Protein AF-A0A429M6N4-F1 (afdb_monomer)

pLDDT: mean 96.57, std 2.67, range [82.25, 98.44]

Nearest PDB structures (foldseek):
  7p64-assembly1_K  TM=9.918E-01  e=1.244E-08  Escherichia coli BL21(DE3)
  7nyu-assembly1_K  TM=9.562E-01  e=4.570E-07  Escherichia coli B
  8qby-assembly1_K  TM=9.616E-01  e=2.330E-05  Paracoccus denitrificans PD1222
  8e9i-assembly1_K  TM=9.642E-01  e=3.686E-05  Mycolicibacterium smegmatis MC2 155
  7v2c-assembly1_k  TM=9.274E-01  e=2.266E-02  Sus scrofa

InterPro domains:
  IPR001133 NADH-ubiquinone oxidoreductase chain 4L/K [MF_01456] (1-83)
  IPR001133 NADH-ubiquinone oxidoreductase chain 4L/K [PTHR11434] (1-79)
  IPR039428 NADH-ubiquinone oxidoreductase chain 4L/Mnh complex subunit C1-like [PF00420] (1-82)

Sequence (83 aa):
GFYGVMVRRNLLFMLMSLEIMMNAAALAFVLAGSVWAQPDGQVMFILILTLAAAEACIGLAIVLQFYHRFHHLDVDAASEMRG

Organism: Acinetobacter baumannii (NCBI:txid470)

Foldseek 3Di:
DVVQLVPDQFLVSNLVVVVVVLVVVLVVLLVVCVVVVHCVSVVVSVVSVVVNVVCVVVSVVVQVVVCVVPVGRGNVVVVPDDD

Secondary structure (DSSP, 8-state):
-HHHHHH--BHHHHHHHHHHHHHHHHHHHHHHHHHTT-THHHHHHHHHHHHHHHHHHHHHHHHHHHHHHHSS-BGGGG-----

Structure (mmCIF, N/CA/C/O backbone):
data_AF-A0A429M6N4-F1
#
_entry.id   AF-A0A429M6N4-F1
#
loop_
_atom_site.group_PDB
_atom_site.id
_atom_site.type_symbol
_atom_site.label_atom_id
_atom_site.label_alt_id
_atom_site.label_comp_id
_atom_site.label_asym_id
_atom_site.label_entity_id
_atom_site.label_seq_id
_atom_site.pdbx_PDB_ins_code
_atom_site.Cartn_x
_atom_site.Cartn_y
_atom_site.Cartn_z
_atom_site.occupancy
_atom_site.B_iso_or_equiv
_atom_site.auth_seq_id
_atom_site.auth_comp_id
_atom_site.auth_asym_id
_atom_site.auth_atom_id
_atom_site.pdbx_PDB_model_num
ATOM 1 N N . GLY A 1 1 ? 6.542 1.387 4.057 1.00 92.88 1 GLY A N 1
ATOM 2 C CA . GLY A 1 1 ? 5.420 0.437 4.041 1.00 92.88 1 GLY A CA 1
ATOM 3 C C . GLY A 1 1 ? 5.508 -0.537 5.196 1.00 92.88 1 GLY A C 1
ATOM 4 O O . GLY A 1 1 ? 4.897 -0.273 6.216 1.00 92.88 1 GLY A O 1
ATOM 5 N N . PHE A 1 2 ? 6.335 -1.582 5.100 1.00 96.81 2 PHE A N 1
ATOM 6 C CA . PHE A 1 2 ? 6.384 -2.687 6.075 1.00 96.81 2 PHE A CA 1
ATOM 7 C C . PHE A 1 2 ? 6.457 -2.266 7.553 1.00 96.81 2 PHE A C 1
ATOM 9 O O . PHE A 1 2 ? 5.622 -2.668 8.354 1.00 96.81 2 PHE A O 1
ATOM 16 N N . TYR A 1 3 ? 7.388 -1.376 7.907 1.00 97.62 3 TYR A N 1
ATOM 17 C CA . TYR A 1 3 ? 7.472 -0.839 9.271 1.00 97.62 3 TYR A CA 1
ATOM 18 C C . TYR A 1 3 ? 6.166 -0.163 9.732 1.00 97.62 3 TYR A C 1
ATOM 20 O O . TYR A 1 3 ? 5.754 -0.303 10.878 1.00 97.62 3 TYR A O 1
ATOM 28 N N . GLY A 1 4 ? 5.481 0.534 8.823 1.00 96.06 4 GLY A N 1
ATOM 29 C CA . GLY A 1 4 ? 4.174 1.132 9.083 1.00 96.06 4 GLY A CA 1
ATOM 30 C C . GLY A 1 4 ? 3.101 0.083 9.371 1.00 96.06 4 GLY A C 1
ATOM 31 O O . GLY A 1 4 ? 2.351 0.262 10.321 1.00 96.06 4 GLY A O 1
ATOM 32 N N . VAL A 1 5 ? 3.084 -1.033 8.636 1.00 97.31 5 VAL A N 1
ATOM 33 C CA . VAL A 1 5 ? 2.175 -2.160 8.917 1.00 97.31 5 VAL A CA 1
ATOM 34 C C . VAL A 1 5 ? 2.410 -2.717 10.323 1.00 97.31 5 VAL A C 1
ATOM 36 O O . VAL A 1 5 ? 1.454 -2.982 11.036 1.00 97.31 5 VAL A O 1
ATOM 39 N N . MET A 1 6 ? 3.668 -2.846 10.755 1.00 97.12 6 MET A N 1
ATOM 40 C CA . MET A 1 6 ? 3.984 -3.414 12.073 1.00 97.12 6 MET A CA 1
ATOM 41 C C . MET A 1 6 ? 3.692 -2.476 13.251 1.00 97.12 6 MET A C 1
ATOM 43 O O . MET A 1 6 ? 3.401 -2.942 14.348 1.00 97.12 6 MET A O 1
ATOM 47 N N . VAL A 1 7 ? 3.833 -1.161 13.061 1.00 96.62 7 VAL A N 1
ATOM 48 C CA . VAL A 1 7 ? 3.777 -0.184 14.165 1.00 96.62 7 VAL A CA 1
ATOM 49 C C . VAL A 1 7 ? 2.416 0.495 14.284 1.00 96.62 7 VAL A C 1
ATOM 51 O O . VAL A 1 7 ? 2.039 0.960 15.362 1.00 96.62 7 VAL A O 1
ATOM 54 N N . ARG A 1 8 ? 1.662 0.603 13.189 1.00 97.25 8 ARG A N 1
ATOM 55 C CA . ARG A 1 8 ? 0.369 1.286 13.200 1.00 97.25 8 ARG A CA 1
ATOM 56 C C . ARG A 1 8 ? -0.708 0.336 13.706 1.00 97.25 8 ARG A C 1
ATOM 58 O O . ARG A 1 8 ? -0.954 -0.697 13.112 1.00 97.25 8 ARG A O 1
ATOM 65 N N . ARG A 1 9 ? -1.411 0.752 14.756 1.00 95.75 9 ARG A N 1
ATOM 66 C CA . ARG A 1 9 ? -2.616 0.063 15.246 1.00 95.75 9 ARG A CA 1
ATOM 67 C C . ARG A 1 9 ? -3.883 0.463 14.505 1.00 95.75 9 ARG A C 1
ATOM 69 O O . ARG A 1 9 ? -4.845 -0.291 14.447 1.00 95.75 9 ARG A O 1
ATOM 76 N N . ASN A 1 10 ? -3.881 1.663 13.926 1.00 97.12 10 ASN A N 1
ATOM 77 C CA . ASN A 1 10 ? -5.014 2.143 13.156 1.00 97.12 10 ASN A CA 1
ATOM 78 C C . ASN A 1 10 ? -5.071 1.425 11.797 1.00 97.12 10 ASN A C 1
ATOM 80 O O . ASN A 1 10 ? -4.154 1.567 10.984 1.00 97.12 10 ASN A O 1
ATOM 84 N N . LEU A 1 11 ? -6.162 0.697 11.557 1.00 96.69 11 LEU A N 1
ATOM 85 C CA . LEU A 1 11 ? -6.396 -0.127 10.372 1.00 96.69 11 LEU A CA 1
ATOM 86 C C . LEU A 1 11 ? -6.247 0.654 9.060 1.00 96.69 11 LEU A C 1
ATOM 88 O O . LEU A 1 11 ? -5.630 0.161 8.120 1.00 96.69 11 LEU A O 1
ATOM 92 N N . LEU A 1 12 ? -6.715 1.904 9.008 1.00 96.88 12 LEU A N 1
ATOM 93 C CA . LEU A 1 12 ? -6.583 2.743 7.814 1.00 96.88 12 LEU A CA 1
ATOM 94 C C . LEU A 1 12 ? -5.113 3.076 7.520 1.00 96.88 12 LEU A C 1
ATOM 96 O O . LEU A 1 12 ? -4.682 3.052 6.369 1.00 96.88 12 LEU A O 1
ATOM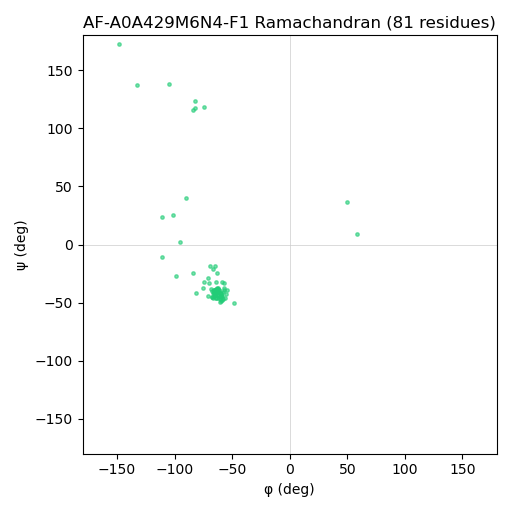 100 N N . PHE A 1 13 ? -4.312 3.336 8.556 1.00 97.56 13 PHE A N 1
ATOM 101 C CA . PHE A 1 13 ? -2.877 3.575 8.386 1.00 97.56 13 PHE A CA 1
ATOM 102 C C . PHE A 1 13 ? -2.106 2.308 8.001 1.00 97.56 13 PHE A C 1
ATOM 104 O O . PHE A 1 13 ? -1.084 2.409 7.315 1.00 97.56 13 PHE A O 1
ATOM 111 N N . MET A 1 14 ? -2.576 1.129 8.416 1.00 97.56 14 MET A N 1
ATOM 112 C CA . MET A 1 14 ? -2.031 -0.142 7.937 1.00 97.56 14 MET A CA 1
ATOM 113 C C . MET A 1 14 ? -2.318 -0.343 6.446 1.00 97.56 14 MET A C 1
ATOM 115 O O . MET A 1 14 ? -1.376 -0.622 5.711 1.00 97.56 14 MET A O 1
ATOM 119 N N . LEU A 1 15 ? -3.549 -0.091 5.978 1.00 97.38 15 LEU A N 1
ATOM 120 C CA . LEU A 1 15 ? -3.877 -0.137 4.544 1.00 97.38 15 LEU A CA 1
ATOM 121 C C . LEU A 1 15 ? -3.019 0.838 3.731 1.00 97.38 15 LEU A C 1
ATOM 123 O O . LEU A 1 15 ? -2.381 0.437 2.767 1.00 97.38 15 LEU A O 1
ATOM 127 N N . MET A 1 16 ? -2.876 2.094 4.170 1.00 97.69 16 MET A N 1
ATOM 128 C CA . MET A 1 16 ? -1.967 3.036 3.495 1.00 97.69 16 MET A CA 1
ATOM 129 C C . MET A 1 16 ? -0.514 2.542 3.467 1.00 97.69 16 MET A C 1
ATOM 131 O O . MET A 1 16 ? 0.235 2.822 2.534 1.00 97.69 16 MET A O 1
ATOM 135 N N . SER A 1 17 ? -0.089 1.806 4.495 1.00 97.94 17 SER A N 1
ATOM 136 C CA . SER A 1 17 ? 1.252 1.230 4.533 1.00 97.94 17 SER A CA 1
ATOM 137 C C . SER A 1 17 ? 1.424 0.089 3.528 1.00 97.94 17 SER A C 1
ATOM 139 O O . SER A 1 17 ? 2.526 -0.028 2.983 1.00 97.94 17 SER A O 1
ATOM 141 N N . LEU A 1 18 ? 0.372 -0.694 3.261 1.00 97.38 18 LEU A N 1
ATOM 142 C CA . LEU A 1 18 ? 0.333 -1.716 2.208 1.00 97.38 18 LEU A CA 1
ATOM 143 C C . LEU A 1 18 ? 0.382 -1.080 0.814 1.00 97.38 18 LEU A C 1
ATOM 145 O O . LEU A 1 18 ? 1.248 -1.451 0.023 1.00 97.38 18 LEU A O 1
ATOM 149 N N . GLU A 1 19 ? -0.401 -0.027 0.567 1.00 97.44 19 GLU A N 1
ATOM 150 C CA . GLU A 1 19 ? -0.361 0.732 -0.695 1.00 97.44 19 GLU A CA 1
ATOM 151 C C . GLU A 1 19 ? 1.051 1.249 -1.015 1.00 97.44 19 GLU A C 1
ATOM 153 O O . GLU A 1 19 ? 1.552 1.125 -2.134 1.00 97.44 19 GLU A O 1
ATOM 158 N N . ILE A 1 20 ? 1.764 1.761 -0.003 1.00 97.88 20 ILE A N 1
ATOM 159 C CA . ILE A 1 20 ? 3.161 2.193 -0.158 1.00 97.88 20 ILE A CA 1
ATOM 160 C C . ILE A 1 20 ? 4.076 1.011 -0.527 1.00 97.88 20 ILE A C 1
ATOM 162 O O . ILE A 1 20 ? 5.017 1.191 -1.301 1.00 97.88 20 ILE A O 1
ATOM 166 N N . MET A 1 21 ? 3.851 -0.186 0.028 1.00 97.81 21 MET A N 1
ATOM 167 C CA . MET A 1 21 ? 4.645 -1.376 -0.316 1.00 97.81 21 MET A CA 1
ATOM 168 C C . MET A 1 21 ? 4.399 -1.815 -1.755 1.00 97.81 21 MET A C 1
ATOM 170 O O . MET A 1 21 ? 5.362 -2.074 -2.476 1.00 97.81 21 MET A O 1
ATOM 174 N N . MET A 1 22 ? 3.138 -1.865 -2.182 1.00 97.62 22 MET A N 1
ATOM 175 C CA . MET A 1 22 ? 2.782 -2.245 -3.546 1.00 97.62 22 MET A CA 1
ATOM 176 C C . MET A 1 22 ? 3.285 -1.242 -4.572 1.00 97.62 22 MET A C 1
ATOM 178 O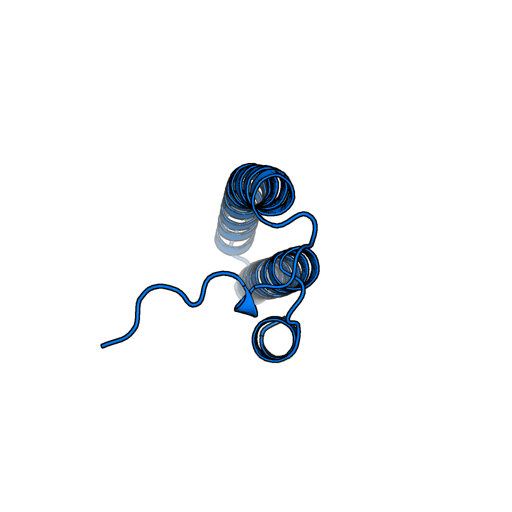 O . MET A 1 22 ? 3.853 -1.652 -5.580 1.00 97.62 22 MET A O 1
ATOM 182 N N . ASN A 1 23 ? 3.199 0.058 -4.291 1.00 97.12 23 ASN A N 1
ATOM 183 C CA . ASN A 1 23 ? 3.754 1.074 -5.181 1.00 97.12 23 ASN A CA 1
ATOM 184 C C . ASN A 1 23 ? 5.290 0.973 -5.276 1.00 97.12 23 ASN A C 1
ATOM 186 O O . ASN A 1 23 ? 5.857 1.047 -6.364 1.00 97.12 23 ASN A O 1
ATOM 190 N N . ALA A 1 24 ? 5.978 0.692 -4.163 1.00 98.12 24 ALA A N 1
ATOM 191 C CA . ALA A 1 24 ? 7.420 0.437 -4.184 1.00 98.12 24 ALA A CA 1
ATOM 192 C C . ALA A 1 24 ? 7.787 -0.804 -5.022 1.00 9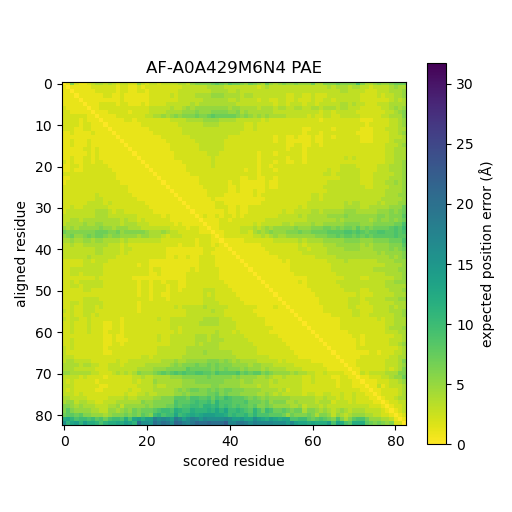8.12 24 ALA A C 1
ATOM 194 O O . ALA A 1 24 ? 8.750 -0.763 -5.790 1.00 98.12 24 ALA A O 1
ATOM 195 N N . ALA A 1 25 ? 7.011 -1.889 -4.922 1.00 98.00 25 ALA A N 1
ATOM 196 C CA . ALA A 1 25 ? 7.192 -3.074 -5.759 1.00 98.00 25 ALA A CA 1
ATOM 197 C C . ALA A 1 25 ? 6.929 -2.767 -7.244 1.00 98.00 25 ALA A C 1
ATOM 199 O O . ALA A 1 25 ? 7.719 -3.158 -8.102 1.00 98.00 25 ALA A O 1
ATOM 200 N N . ALA A 1 26 ? 5.871 -2.012 -7.548 1.00 98.06 26 ALA A N 1
ATOM 201 C CA . ALA A 1 26 ? 5.537 -1.590 -8.904 1.00 98.06 26 ALA A CA 1
ATOM 202 C C . ALA A 1 26 ? 6.672 -0.756 -9.526 1.00 98.06 26 ALA A C 1
ATOM 204 O O . ALA A 1 26 ? 7.093 -1.020 -10.653 1.00 98.06 26 ALA A O 1
ATOM 205 N N . LEU A 1 27 ? 7.234 0.188 -8.764 1.00 98.06 27 LEU A N 1
ATOM 206 C CA . LEU A 1 27 ? 8.397 0.970 -9.178 1.00 98.06 27 LEU A CA 1
ATOM 207 C C . LEU A 1 27 ? 9.616 0.079 -9.457 1.00 98.06 27 LEU A C 1
ATOM 209 O O . LEU A 1 27 ? 10.308 0.288 -10.451 1.00 98.06 27 LEU A O 1
ATOM 213 N N . ALA A 1 28 ? 9.871 -0.932 -8.622 1.00 98.25 28 ALA A N 1
ATOM 214 C CA . ALA A 1 28 ? 10.970 -1.869 -8.840 1.00 98.25 28 ALA A CA 1
ATOM 215 C C . ALA A 1 28 ? 10.816 -2.650 -10.159 1.00 98.25 28 ALA A C 1
ATOM 217 O O . ALA A 1 28 ? 11.801 -2.823 -10.877 1.00 98.25 28 ALA A O 1
ATOM 218 N N . PHE A 1 29 ? 9.595 -3.058 -10.526 1.00 98.31 29 PHE A N 1
ATOM 219 C CA . PHE A 1 29 ? 9.331 -3.700 -11.818 1.00 98.31 29 PHE A CA 1
ATOM 220 C C . PHE A 1 29 ? 9.550 -2.763 -13.004 1.00 98.31 29 PHE A C 1
ATOM 222 O O . PHE A 1 29 ? 10.164 -3.171 -13.990 1.00 98.31 29 PHE A O 1
ATOM 229 N N . VAL A 1 30 ? 9.116 -1.504 -12.905 1.00 98.00 30 VAL A N 1
ATOM 230 C CA . VAL A 1 30 ? 9.385 -0.495 -13.943 1.00 98.00 30 VAL A CA 1
ATOM 231 C C . VAL A 1 30 ? 10.888 -0.278 -14.111 1.00 98.00 30 VAL A C 1
ATOM 233 O O . VAL A 1 30 ? 11.386 -0.272 -15.238 1.00 98.00 30 VAL A O 1
ATOM 236 N N . LEU A 1 31 ? 11.626 -0.156 -13.005 1.00 98.25 31 LEU A N 1
ATOM 237 C CA . LEU A 1 31 ? 13.080 -0.001 -13.028 1.00 98.25 31 LEU A CA 1
ATOM 238 C C . LEU A 1 31 ? 13.760 -1.224 -13.653 1.00 98.25 31 LEU A C 1
ATOM 240 O O . LEU A 1 31 ? 14.593 -1.061 -14.543 1.00 98.25 31 LEU A O 1
ATOM 244 N N . ALA A 1 32 ? 13.369 -2.440 -13.268 1.00 98.00 32 ALA A N 1
ATOM 245 C CA . ALA A 1 32 ? 13.880 -3.662 -13.882 1.00 98.00 32 ALA A CA 1
ATOM 246 C C . ALA A 1 32 ? 13.584 -3.698 -15.392 1.00 98.00 32 ALA A C 1
ATOM 248 O O . ALA A 1 32 ? 14.497 -3.898 -16.189 1.00 98.00 32 ALA A O 1
ATOM 249 N N . GLY A 1 33 ? 12.349 -3.408 -15.810 1.00 97.69 33 GLY A N 1
ATOM 250 C CA . GLY A 1 33 ? 11.992 -3.320 -17.228 1.00 97.69 33 GLY A CA 1
ATOM 251 C C . GLY A 1 33 ? 12.841 -2.297 -17.985 1.00 97.69 33 GLY A C 1
ATOM 252 O O . GLY A 1 33 ? 13.284 -2.572 -19.097 1.00 97.69 33 GLY A O 1
ATOM 253 N N . SER A 1 34 ? 13.146 -1.155 -17.361 1.00 97.12 34 SER A N 1
ATOM 254 C CA . SER A 1 34 ? 13.988 -0.118 -17.966 1.00 97.12 34 SER A CA 1
ATOM 255 C C . SER A 1 34 ? 15.448 -0.553 -18.154 1.00 97.12 34 SER A C 1
ATOM 257 O O . SER A 1 34 ? 16.018 -0.298 -19.211 1.00 97.12 34 SER A O 1
ATOM 259 N N . VAL A 1 35 ? 16.034 -1.267 -17.183 1.00 98.00 35 VAL A N 1
ATOM 260 C CA . VAL A 1 35 ? 17.423 -1.764 -17.247 1.00 98.00 35 VAL A CA 1
ATOM 261 C C . VAL A 1 35 ? 17.598 -2.803 -18.353 1.00 98.00 35 VAL A C 1
ATOM 263 O O . VAL A 1 35 ? 18.614 -2.805 -19.043 1.00 98.00 35 VAL A O 1
ATOM 266 N N . TRP A 1 36 ? 16.606 -3.672 -18.539 1.00 96.94 36 TRP A N 1
ATOM 267 C CA . TRP A 1 36 ? 16.646 -4.750 -19.532 1.00 96.94 36 TRP A CA 1
ATOM 268 C C . TRP A 1 36 ? 15.968 -4.376 -20.860 1.00 96.94 36 TRP A C 1
ATOM 270 O O . TRP A 1 36 ? 15.889 -5.210 -21.764 1.00 96.94 36 TRP A O 1
ATOM 280 N N . ALA A 1 37 ? 15.478 -3.136 -20.976 1.00 96.62 37 ALA A N 1
ATOM 281 C CA . ALA A 1 37 ? 14.693 -2.629 -22.101 1.00 96.62 37 ALA A CA 1
ATOM 282 C C . ALA A 1 37 ? 13.517 -3.548 -22.499 1.00 96.62 37 ALA A C 1
ATOM 2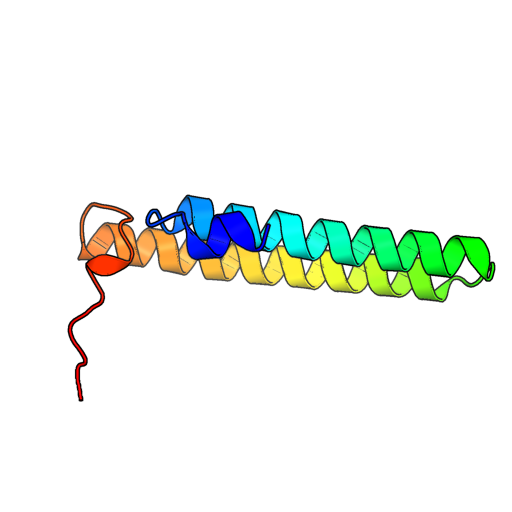84 O O . ALA A 1 37 ? 13.207 -3.698 -23.680 1.00 96.62 37 ALA A O 1
ATOM 285 N N . GLN A 1 38 ? 12.866 -4.171 -21.510 1.00 96.94 38 GLN A N 1
ATOM 286 C CA . GLN A 1 38 ? 11.731 -5.075 -21.713 1.00 96.94 38 GLN A CA 1
ATOM 287 C C . GLN A 1 38 ? 10.406 -4.403 -21.327 1.00 96.94 38 GLN A C 1
ATOM 289 O O . GLN A 1 38 ? 10.322 -3.765 -20.269 1.00 96.94 38 GLN A O 1
ATOM 294 N N . PRO A 1 39 ? 9.337 -4.587 -22.124 1.00 96.56 39 PRO A N 1
ATOM 295 C CA . PRO A 1 39 ? 8.014 -4.055 -21.801 1.00 96.56 39 PRO A CA 1
ATOM 296 C C . PRO A 1 39 ? 7.367 -4.759 -20.598 1.00 96.56 39 PRO A C 1
ATOM 298 O O . PRO A 1 39 ? 6.470 -4.190 -19.976 1.00 96.56 39 PRO A O 1
ATOM 301 N N . ASP A 1 40 ? 7.839 -5.952 -20.222 1.00 97.50 40 ASP A N 1
ATOM 302 C CA . ASP A 1 40 ? 7.271 -6.763 -19.137 1.00 97.50 40 ASP A CA 1
ATOM 303 C C . ASP A 1 40 ? 7.223 -6.027 -17.791 1.00 97.50 40 ASP A C 1
ATOM 305 O O . ASP A 1 40 ? 6.276 -6.197 -17.021 1.00 97.50 40 ASP A O 1
ATOM 309 N N . GLY A 1 41 ? 8.194 -5.145 -17.519 1.00 97.56 41 GLY A N 1
ATOM 310 C CA . GLY A 1 41 ? 8.191 -4.319 -16.307 1.00 97.56 41 GLY A CA 1
ATOM 311 C C . GLY A 1 41 ? 6.993 -3.366 -16.232 1.00 97.56 41 GLY A C 1
ATOM 312 O O . GLY A 1 41 ? 6.410 -3.184 -15.164 1.00 97.56 41 GLY A O 1
ATOM 313 N N . GLN A 1 42 ? 6.575 -2.810 -17.374 1.00 97.75 42 GLN A N 1
ATOM 314 C CA . GLN A 1 42 ? 5.393 -1.946 -17.471 1.00 97.75 42 GLN A CA 1
ATOM 315 C C . GLN A 1 42 ? 4.094 -2.757 -17.400 1.00 97.75 42 GLN A C 1
ATOM 317 O O . GLN A 1 42 ? 3.130 -2.328 -16.767 1.00 97.75 42 GLN A O 1
ATOM 322 N N . VAL A 1 43 ? 4.069 -3.952 -18.000 1.00 98.19 43 VAL A N 1
ATOM 323 C CA . VAL A 1 43 ? 2.922 -4.867 -17.888 1.00 98.19 43 VAL A CA 1
ATOM 324 C C . VAL A 1 43 ? 2.692 -5.244 -16.424 1.00 98.19 43 VAL A C 1
ATOM 326 O O . VAL A 1 43 ? 1.575 -5.120 -15.925 1.00 98.19 43 VAL A O 1
ATOM 329 N N . MET A 1 44 ? 3.751 -5.619 -15.701 1.00 98.31 44 MET A N 1
ATOM 330 C CA . MET A 1 44 ? 3.657 -5.945 -14.277 1.00 98.31 44 MET A CA 1
ATOM 331 C C . MET A 1 44 ? 3.215 -4.745 -13.431 1.00 98.31 44 MET A C 1
ATOM 333 O O . MET A 1 44 ? 2.404 -4.902 -12.521 1.00 98.31 44 MET A O 1
ATOM 337 N N . PHE A 1 45 ? 3.688 -3.537 -13.746 1.00 98.19 45 PHE A N 1
ATOM 338 C CA . PHE A 1 45 ? 3.242 -2.311 -13.081 1.00 98.19 45 PHE A CA 1
ATOM 339 C C . PHE A 1 45 ? 1.720 -2.115 -13.176 1.00 98.19 45 PHE A C 1
ATOM 341 O O . PHE A 1 45 ? 1.069 -1.853 -12.164 1.00 98.19 45 PHE A O 1
ATOM 348 N N . ILE A 1 46 ? 1.135 -2.310 -14.363 1.00 98.25 46 ILE A N 1
ATOM 349 C CA . ILE A 1 46 ? -0.320 -2.209 -14.566 1.00 98.25 46 ILE A CA 1
ATOM 350 C C . ILE A 1 46 ? -1.067 -3.284 -13.763 1.00 98.25 46 ILE A C 1
ATOM 352 O O . ILE A 1 46 ? -2.103 -2.995 -13.158 1.00 98.25 46 ILE A O 1
ATOM 356 N N . LEU A 1 47 ? -0.541 -4.512 -13.710 1.00 98.44 47 LEU A N 1
ATOM 357 C CA . LEU A 1 47 ? -1.133 -5.587 -12.908 1.00 98.44 47 LEU A CA 1
ATOM 358 C C . LEU A 1 47 ? -1.117 -5.253 -11.411 1.00 98.44 47 LEU A C 1
ATOM 360 O O . LEU A 1 47 ? -2.131 -5.435 -10.740 1.00 98.44 47 LEU A O 1
ATOM 364 N N . ILE A 1 48 ? -0.012 -4.704 -10.897 1.00 98.25 48 ILE A N 1
ATOM 365 C CA . ILE A 1 48 ? 0.091 -4.291 -9.490 1.00 98.25 48 ILE A CA 1
ATOM 366 C C . ILE A 1 48 ? -0.866 -3.137 -9.183 1.00 98.25 48 ILE A C 1
ATOM 368 O O . ILE A 1 48 ? -1.530 -3.175 -8.152 1.00 98.25 48 ILE A O 1
ATOM 372 N N . LEU A 1 49 ? -1.005 -2.145 -10.070 1.00 97.31 49 LEU A N 1
ATOM 373 C CA . LEU A 1 49 ? -1.998 -1.078 -9.893 1.00 97.31 49 LEU A CA 1
ATOM 374 C C . LEU A 1 49 ? -3.435 -1.612 -9.882 1.00 97.31 49 LEU A C 1
ATOM 376 O O . LEU A 1 49 ? -4.265 -1.142 -9.108 1.00 97.31 49 LEU A O 1
ATOM 380 N N . THR A 1 50 ? -3.728 -2.606 -10.719 1.00 98.06 50 THR A N 1
ATOM 381 C CA . THR A 1 50 ? -5.050 -3.245 -10.758 1.00 98.06 50 THR A CA 1
ATOM 382 C C . THR A 1 50 ? -5.324 -4.013 -9.464 1.00 98.06 50 THR A C 1
ATOM 384 O O . THR A 1 50 ? -6.419 -3.917 -8.909 1.00 98.06 50 THR A O 1
ATOM 387 N N . LEU A 1 51 ? -4.319 -4.728 -8.945 1.00 98.00 51 LEU A N 1
ATOM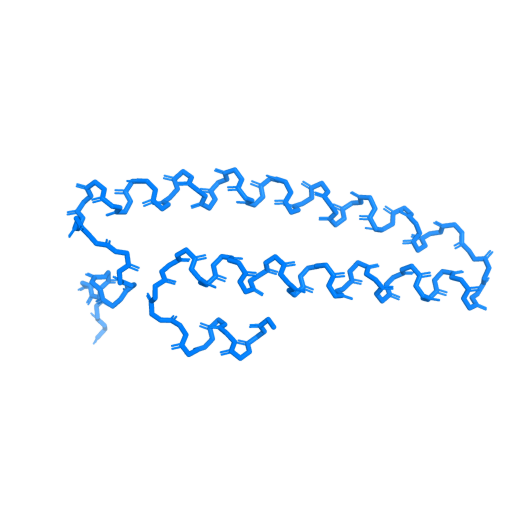 388 C CA . LEU A 1 51 ? -4.389 -5.392 -7.645 1.00 98.00 51 LEU A CA 1
ATOM 389 C C . LEU A 1 51 ? -4.586 -4.380 -6.507 1.00 98.00 51 LEU A C 1
ATOM 391 O O . LEU A 1 51 ? -5.442 -4.605 -5.658 1.00 98.00 51 LEU A O 1
AT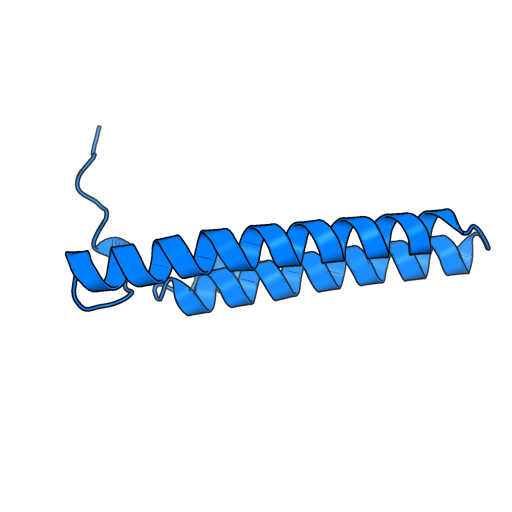OM 395 N N . ALA A 1 52 ? -3.861 -3.259 -6.527 1.00 97.50 52 ALA A N 1
ATOM 396 C CA . ALA A 1 52 ? -4.000 -2.175 -5.553 1.00 97.50 52 ALA A CA 1
ATOM 397 C C . ALA A 1 52 ? -5.404 -1.577 -5.545 1.00 97.50 52 ALA A C 1
ATOM 399 O O . ALA A 1 52 ? -6.010 -1.431 -4.491 1.00 97.50 52 ALA A O 1
ATOM 400 N N . ALA A 1 53 ? -5.982 -1.323 -6.720 1.00 97.44 53 ALA A N 1
ATOM 401 C CA . ALA A 1 53 ? -7.360 -0.856 -6.810 1.00 97.44 53 ALA A CA 1
ATOM 402 C C . ALA A 1 53 ? -8.354 -1.863 -6.200 1.00 97.44 53 ALA A C 1
ATOM 404 O O . ALA A 1 53 ? -9.249 -1.473 -5.449 1.00 97.44 53 ALA A O 1
ATOM 405 N N . ALA A 1 54 ? -8.187 -3.158 -6.490 1.00 97.94 54 ALA A N 1
ATOM 406 C CA . ALA A 1 54 ? -9.042 -4.206 -5.940 1.00 97.94 54 ALA A CA 1
ATOM 407 C C . ALA A 1 54 ? -8.888 -4.348 -4.414 1.00 97.94 54 ALA A C 1
ATOM 409 O O . ALA A 1 54 ? -9.892 -4.435 -3.702 1.00 97.94 54 ALA A O 1
ATOM 410 N N . GLU A 1 55 ? -7.652 -4.332 -3.907 1.00 97.50 55 GLU A N 1
ATOM 411 C CA . GLU A 1 55 ? -7.362 -4.356 -2.473 1.00 97.50 55 GLU A CA 1
ATOM 412 C C . GLU A 1 55 ? -7.965 -3.139 -1.778 1.00 97.50 55 GLU A C 1
ATOM 414 O O . GLU A 1 55 ? -8.691 -3.317 -0.805 1.00 97.50 55 GLU A O 1
ATOM 419 N N . ALA A 1 56 ? -7.744 -1.924 -2.284 1.00 97.06 56 ALA A N 1
ATOM 420 C CA . ALA A 1 56 ? -8.263 -0.702 -1.683 1.00 97.06 56 ALA A CA 1
ATOM 421 C C . ALA A 1 56 ? -9.796 -0.724 -1.571 1.00 97.06 56 ALA A C 1
ATOM 423 O O . ALA A 1 56 ? -10.342 -0.342 -0.534 1.00 97.06 56 ALA A O 1
ATOM 424 N N . CYS A 1 57 ? -10.504 -1.221 -2.593 1.00 97.88 57 CYS A N 1
ATOM 425 C CA . CYS A 1 57 ? -11.958 -1.391 -2.540 1.00 97.88 57 CYS A CA 1
ATOM 426 C C . CYS A 1 57 ? -12.393 -2.328 -1.403 1.00 97.88 57 CYS A C 1
ATOM 428 O O . CYS A 1 57 ? -13.286 -1.986 -0.624 1.00 97.88 57 CYS A O 1
ATOM 430 N N . ILE A 1 58 ? -11.761 -3.499 -1.290 1.00 98.06 58 ILE A N 1
ATOM 431 C CA . ILE A 1 58 ? -12.104 -4.498 -0.269 1.00 98.06 58 ILE A CA 1
ATOM 432 C C . ILE A 1 58 ? -11.668 -4.020 1.123 1.00 98.06 58 ILE A C 1
ATOM 434 O O . ILE A 1 58 ? -12.440 -4.096 2.078 1.00 98.06 58 ILE A O 1
ATOM 438 N N . GLY A 1 59 ? -10.458 -3.482 1.243 1.00 97.50 59 GLY A N 1
ATOM 439 C CA . GLY A 1 59 ? -9.884 -2.963 2.477 1.00 97.50 59 GLY A CA 1
ATOM 440 C C . GLY A 1 59 ? -10.717 -1.828 3.058 1.00 97.50 59 GLY A C 1
ATOM 441 O O . GLY A 1 59 ? -11.031 -1.850 4.246 1.00 97.50 59 GLY A O 1
ATOM 442 N N . LEU A 1 60 ? -11.164 -0.878 2.231 1.00 97.44 60 LEU A N 1
ATOM 443 C CA . LEU A 1 60 ? -12.064 0.186 2.678 1.00 97.44 60 LEU A CA 1
ATOM 444 C C . LEU A 1 60 ? -13.437 -0.351 3.094 1.00 97.44 60 LEU A C 1
ATOM 446 O O . LEU A 1 60 ? -13.967 0.092 4.113 1.00 97.44 60 LEU A O 1
ATOM 450 N N . ALA A 1 61 ? -13.997 -1.328 2.373 1.00 98.12 61 ALA A N 1
ATOM 451 C CA . ALA A 1 61 ? -15.246 -1.973 2.783 1.00 98.12 61 ALA A CA 1
ATOM 452 C C . ALA A 1 61 ? -15.113 -2.630 4.170 1.00 98.12 61 ALA A C 1
ATOM 454 O O . ALA A 1 61 ? -15.981 -2.457 5.029 1.00 98.12 61 ALA A O 1
ATOM 455 N N . ILE A 1 62 ? -13.990 -3.311 4.424 1.00 97.62 62 ILE A N 1
ATOM 456 C CA . ILE A 1 62 ? -13.672 -3.893 5.732 1.00 97.62 62 ILE A CA 1
ATOM 457 C C . ILE A 1 62 ? -13.489 -2.799 6.790 1.00 97.62 62 ILE A C 1
ATOM 459 O O . ILE A 1 62 ? -14.028 -2.937 7.882 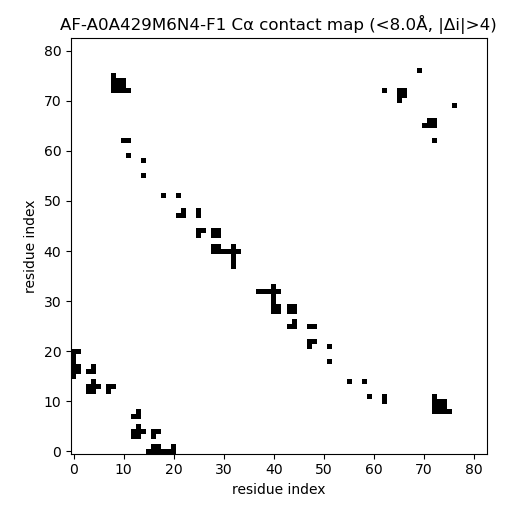1.00 97.62 62 ILE A O 1
ATOM 463 N N . VAL A 1 63 ? -12.789 -1.701 6.488 1.00 97.56 63 VAL A N 1
ATOM 464 C CA . VAL A 1 63 ? -12.598 -0.567 7.413 1.00 97.56 63 VAL A CA 1
ATOM 465 C C . VAL A 1 63 ? -13.930 0.043 7.838 1.00 97.56 63 VAL A C 1
ATOM 467 O O . VAL A 1 63 ? -14.130 0.295 9.026 1.00 97.56 63 VAL A O 1
ATOM 470 N N . LEU A 1 64 ? -14.857 0.252 6.901 1.00 97.62 64 LEU A N 1
ATOM 471 C CA . LEU A 1 64 ? -16.189 0.776 7.206 1.00 97.62 64 LEU A CA 1
ATOM 472 C C . LEU A 1 64 ? -16.976 -0.193 8.093 1.00 97.62 64 LEU A C 1
ATOM 474 O O . LEU A 1 64 ? -17.540 0.215 9.107 1.00 97.62 64 LEU A O 1
ATOM 478 N N . GLN A 1 65 ? -16.958 -1.485 7.761 1.00 97.44 65 GLN A N 1
ATOM 479 C CA . GLN A 1 65 ? -17.620 -2.507 8.570 1.00 97.44 65 GLN A CA 1
ATOM 480 C C . GLN A 1 65 ? -17.000 -2.630 9.971 1.00 97.44 65 GLN A C 1
ATOM 482 O O . GLN A 1 65 ? -17.714 -2.807 10.959 1.00 97.44 65 GLN A O 1
ATOM 487 N N . PHE A 1 66 ? -15.677 -2.505 10.073 1.00 97.56 66 PHE A N 1
ATOM 488 C CA . PHE A 1 66 ? -14.946 -2.511 11.335 1.00 97.56 66 PHE A CA 1
ATOM 489 C C . PHE A 1 66 ? -15.338 -1.311 12.197 1.00 97.56 66 PHE A C 1
ATOM 491 O O . PHE A 1 66 ? -15.659 -1.474 13.374 1.00 97.56 66 PHE A O 1
ATOM 498 N N . TYR A 1 67 ? -15.393 -0.117 11.599 1.00 97.00 67 TYR A N 1
ATOM 499 C CA . TYR A 1 67 ? -15.836 1.093 12.283 1.00 97.00 67 TYR A CA 1
ATOM 500 C C . TYR A 1 67 ? -17.285 0.980 12.767 1.00 97.00 67 TYR A C 1
ATOM 502 O O . TYR A 1 67 ? -17.584 1.394 13.881 1.00 97.00 67 TYR A O 1
ATOM 510 N N . HIS A 1 68 ? -18.178 0.366 11.987 1.00 96.88 68 HIS A N 1
ATOM 511 C CA . HIS A 1 68 ? -19.550 0.1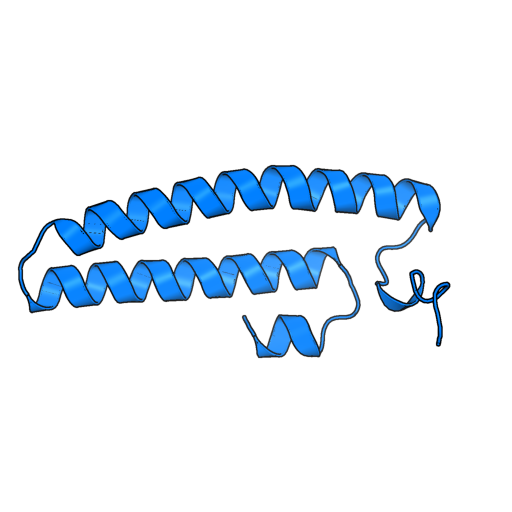08 12.434 1.00 96.88 68 HIS A CA 1
ATOM 512 C C . HIS A 1 68 ? -19.630 -0.854 13.627 1.00 96.88 68 HIS A C 1
ATOM 514 O O . HIS A 1 68 ? -20.533 -0.712 14.445 1.00 96.88 68 HIS A O 1
ATOM 520 N N . ARG A 1 69 ? -18.711 -1.823 13.742 1.00 95.81 69 ARG A N 1
ATOM 521 C CA . ARG A 1 69 ? -18.696 -2.789 14.854 1.00 95.81 69 ARG A CA 1
ATOM 522 C C . ARG A 1 69 ? -18.045 -2.232 16.121 1.00 95.81 69 ARG A C 1
ATOM 524 O O . ARG A 1 69 ? -18.545 -2.491 17.210 1.00 95.81 69 ARG A O 1
ATOM 531 N N . PHE A 1 70 ? -16.930 -1.515 15.991 1.00 95.50 70 PHE A N 1
ATOM 532 C CA . PHE A 1 70 ? -16.096 -1.107 17.129 1.00 95.50 70 PHE A CA 1
ATOM 533 C C . PHE A 1 70 ? -16.116 0.403 17.414 1.00 95.50 70 PHE A C 1
ATOM 535 O O . PHE A 1 70 ? -15.619 0.825 18.450 1.00 95.50 70 PHE A O 1
ATOM 542 N N . HIS A 1 71 ? -16.677 1.238 16.531 1.00 95.00 71 HIS A N 1
ATOM 543 C CA . HIS A 1 71 ? -16.678 2.713 16.609 1.00 95.00 71 HIS A CA 1
ATOM 544 C C . HIS A 1 71 ? -15.290 3.383 16.644 1.00 95.00 71 HIS A C 1
ATOM 546 O O . HIS A 1 71 ? -15.172 4.596 16.824 1.00 95.00 71 HIS A O 1
ATOM 552 N N . HIS A 1 72 ? -14.226 2.617 16.417 1.00 94.81 72 HIS A N 1
ATOM 553 C CA . HIS A 1 72 ? -12.862 3.087 16.212 1.00 94.81 72 HIS A CA 1
ATOM 554 C C . HIS A 1 72 ? -12.134 2.130 15.257 1.00 94.81 72 HIS A C 1
ATOM 556 O O . HIS A 1 72 ? -12.667 1.092 14.874 1.00 94.81 72 HIS A O 1
ATOM 562 N N . LEU A 1 73 ? -10.920 2.491 14.840 1.00 96.19 73 LEU A N 1
ATOM 563 C CA . LEU A 1 73 ? -10.134 1.742 13.848 1.00 96.19 73 LEU A CA 1
ATOM 564 C C . LEU A 1 73 ? -8.900 1.062 14.452 1.00 96.19 73 LEU A C 1
ATOM 566 O O . LEU A 1 73 ? -7.927 0.838 13.744 1.00 96.19 73 LEU A O 1
ATOM 570 N N . ASP A 1 74 ? -8.901 0.787 15.755 1.00 96.81 74 ASP A N 1
ATOM 571 C CA . ASP A 1 74 ? -7.778 0.095 16.403 1.00 96.81 74 ASP A CA 1
ATOM 572 C C . ASP A 1 74 ? -7.931 -1.412 16.186 1.00 96.81 74 ASP A C 1
ATOM 574 O O . ASP A 1 74 ? -8.921 -1.997 16.627 1.00 96.81 74 ASP A O 1
ATOM 578 N N . VAL A 1 75 ? -6.972 -2.027 15.493 1.00 94.62 75 VAL A N 1
ATOM 579 C CA . VAL A 1 75 ? -7.002 -3.453 15.146 1.00 94.62 75 VAL A CA 1
ATOM 580 C C . VAL A 1 75 ? -6.967 -4.363 16.375 1.00 94.62 75 VAL A C 1
ATOM 582 O O . VAL A 1 75 ? -7.489 -5.477 16.316 1.00 94.62 75 VAL A O 1
ATOM 585 N N . ASP A 1 76 ? -6.432 -3.884 17.504 1.00 94.00 76 ASP A N 1
ATOM 586 C CA . ASP A 1 76 ? -6.325 -4.666 18.740 1.00 94.00 76 ASP A CA 1
ATOM 587 C C . ASP A 1 76 ? -7.709 -5.017 19.324 1.00 94.00 76 ASP A C 1
ATOM 589 O O . ASP A 1 76 ? -7.837 -5.970 20.097 1.00 94.00 76 ASP A O 1
ATOM 593 N N . ALA A 1 77 ? -8.773 -4.307 18.920 1.00 91.94 77 ALA A N 1
ATOM 594 C CA . ALA A 1 77 ? -10.145 -4.641 19.307 1.00 91.94 77 ALA A CA 1
ATOM 595 C C . ALA A 1 77 ? -10.643 -5.977 18.729 1.00 91.94 77 ALA A C 1
ATOM 597 O O . ALA A 1 77 ? -11.545 -6.587 19.299 1.00 91.94 77 ALA A O 1
ATOM 598 N N . ALA A 1 78 ? -10.040 -6.484 17.651 1.00 91.19 78 ALA A N 1
ATOM 599 C CA . ALA A 1 78 ? -1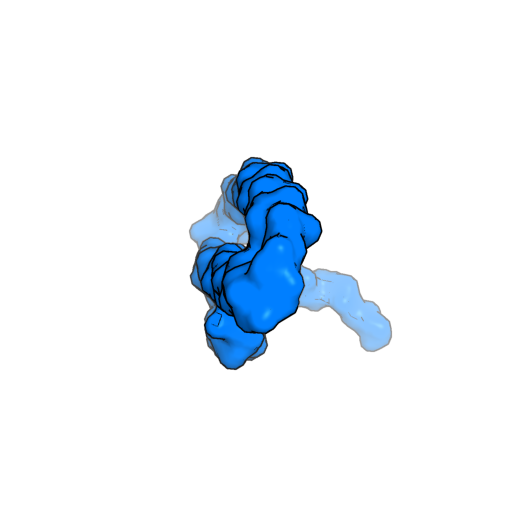0.399 -7.768 17.047 1.00 91.19 78 ALA A CA 1
ATOM 600 C C . ALA A 1 78 ? -9.605 -8.961 17.628 1.00 91.19 78 ALA A C 1
ATOM 602 O O . ALA A 1 78 ? -9.201 -9.862 16.898 1.00 91.19 78 ALA A O 1
ATOM 603 N N . SER A 1 79 ? -9.382 -8.988 18.949 1.00 92.50 79 SER A N 1
ATOM 604 C CA . SER A 1 79 ? -8.564 -9.999 19.657 1.00 92.50 79 SER A CA 1
ATOM 605 C C . SER A 1 79 ? -9.389 -11.093 20.375 1.00 92.50 79 SER A C 1
ATOM 607 O O . SER A 1 79 ? -8.940 -11.680 21.362 1.00 92.50 79 SER A O 1
ATOM 609 N N . GLU A 1 80 ? -10.611 -11.369 19.908 1.00 90.31 80 GLU A N 1
ATOM 610 C CA . GLU A 1 80 ? -11.543 -12.315 20.554 1.00 90.31 80 GLU A CA 1
ATOM 611 C C . GLU A 1 80 ? -11.082 -13.783 20.466 1.00 90.31 80 GLU A C 1
ATOM 613 O O . GLU A 1 80 ? -11.236 -14.535 21.426 1.00 90.31 80 GLU A O 1
ATOM 618 N N . MET A 1 81 ? -10.499 -14.203 19.337 1.00 91.62 81 MET A N 1
ATOM 619 C CA . MET A 1 81 ? -10.018 -15.578 19.156 1.00 91.62 81 MET A CA 1
ATOM 620 C C . MET A 1 81 ? -8.616 -15.739 19.751 1.00 91.62 81 MET A C 1
ATOM 622 O O . MET A 1 81 ? -7.658 -15.136 19.266 1.00 91.62 81 MET A O 1
ATOM 626 N N . ARG A 1 82 ? -8.495 -16.569 20.791 1.00 84.69 82 ARG A N 1
ATOM 627 C CA . ARG A 1 82 ? -7.230 -16.915 21.455 1.00 84.69 82 ARG A CA 1
ATOM 628 C C . ARG A 1 82 ? -7.153 -18.431 21.629 1.00 84.69 82 ARG A C 1
ATOM 630 O O . ARG A 1 82 ? -8.168 -19.051 21.941 1.00 84.69 82 ARG A O 1
ATOM 637 N N . GLY A 1 83 ? -5.978 -18.994 21.350 1.00 82.25 83 GLY A N 1
ATOM 638 C CA . GLY A 1 83 ? -5.661 -20.407 21.587 1.00 82.25 83 GLY A CA 1
ATOM 639 C C . GLY A 1 83 ? -5.283 -20.676 23.033 1.00 82.25 83 GLY A C 1
ATOM 640 O O . GLY A 1 83 ? -4.826 -19.719 23.701 1.00 82.25 83 GLY A O 1
#

Solvent-accessible surface area (backbone atoms only — not comparable to full-atom values): 4505 Å² total; per-residue (Å²): 58,70,70,40,45,75,69,42,50,40,48,69,55,23,51,54,15,49,54,48,41,52,51,52,51,28,49,50,33,37,51,51,14,61,76,70,72,40,68,64,13,54,53,50,27,54,51,45,52,52,49,49,54,54,47,52,56,52,52,50,52,49,50,54,54,42,30,74,74,66,77,48,52,52,55,78,77,76,61,83,85,75,135

Radius of gyration: 16.28 Å; Cα contacts (8 Å, |Δi|>4): 70; chains: 1; bounding box: 37×24×44 Å

Mean predicted aligned error: 2.98 Å